Protein AF-R0HM05-F1 (afdb_monomer)

Structure (mmCIF, N/CA/C/O backbone):
data_AF-R0HM05-F1
#
_entry.id   AF-R0HM05-F1
#
loop_
_atom_site.group_PDB
_atom_site.id
_atom_site.type_symbol
_atom_site.label_atom_id
_atom_site.label_alt_id
_atom_site.label_comp_id
_atom_site.label_asym_id
_atom_site.label_entity_id
_atom_site.label_seq_id
_atom_site.pdbx_PDB_ins_code
_atom_site.Cartn_x
_atom_site.Cartn_y
_atom_site.Cartn_z
_atom_site.occupancy
_atom_site.B_iso_or_equiv
_atom_site.auth_seq_id
_atom_site.auth_comp_id
_atom_site.auth_asym_id
_atom_site.auth_atom_id
_atom_site.pdbx_PDB_model_num
ATOM 1 N N . ILE A 1 1 ? -47.360 -30.299 83.566 1.00 61.94 1 ILE A N 1
ATOM 2 C CA . ILE A 1 1 ? -47.525 -30.766 82.162 1.00 61.94 1 ILE A CA 1
ATOM 3 C C . ILE A 1 1 ? -48.072 -29.666 81.240 1.00 61.94 1 ILE A C 1
ATOM 5 O O . ILE A 1 1 ? -47.383 -29.329 80.290 1.00 61.94 1 ILE A O 1
ATOM 9 N N . ARG A 1 2 ? -49.243 -29.048 81.503 1.00 63.78 2 ARG A N 1
ATOM 10 C CA . ARG A 1 2 ? -49.773 -27.960 80.637 1.00 63.78 2 ARG A CA 1
ATOM 11 C C . ARG A 1 2 ? -48.868 -26.717 80.583 1.00 63.78 2 ARG A C 1
ATOM 13 O O . ARG A 1 2 ? -48.609 -26.244 79.489 1.00 63.78 2 ARG A O 1
ATOM 20 N N . SER A 1 3 ? -48.339 -26.248 81.718 1.00 69.06 3 SER A N 1
ATOM 21 C CA . SER A 1 3 ? -47.446 -25.069 81.777 1.00 69.06 3 SER A CA 1
ATOM 22 C C . SER A 1 3 ? -46.172 -25.235 80.927 1.00 69.06 3 SER A C 1
ATOM 24 O O . SER A 1 3 ? -45.867 -24.392 80.093 1.00 69.06 3 SER A O 1
ATOM 26 N N . SER A 1 4 ? -45.509 -26.390 81.025 1.00 73.44 4 SER A N 1
ATOM 27 C CA . SER A 1 4 ? -44.309 -26.708 80.235 1.00 73.44 4 SER A CA 1
ATOM 28 C C . SER A 1 4 ? -44.582 -26.856 78.732 1.00 73.44 4 SER A C 1
ATOM 30 O O . SER A 1 4 ? -43.715 -26.578 77.914 1.00 73.44 4 SER A O 1
ATOM 32 N N . ARG A 1 5 ? -45.789 -27.291 78.342 1.00 74.25 5 ARG A N 1
ATOM 33 C CA . ARG A 1 5 ? -46.183 -27.365 76.927 1.00 74.25 5 ARG A CA 1
ATOM 34 C C . ARG A 1 5 ? -46.434 -25.969 76.346 1.00 74.25 5 ARG A C 1
ATOM 36 O O . ARG A 1 5 ? -46.037 -25.718 75.219 1.00 74.25 5 ARG A O 1
ATOM 43 N N . TRP A 1 6 ? -47.040 -25.064 77.115 1.00 68.69 6 TRP A N 1
ATOM 44 C CA . TRP A 1 6 ? -47.208 -23.664 76.710 1.00 68.69 6 TRP A CA 1
ATOM 45 C C . TRP A 1 6 ? -45.873 -22.923 76.596 1.00 68.69 6 TRP A C 1
ATOM 47 O O . TRP A 1 6 ? -45.702 -22.154 75.658 1.00 68.69 6 TRP A O 1
ATOM 57 N N . SER A 1 7 ? -44.907 -23.187 77.484 1.00 76.19 7 SER A N 1
ATOM 58 C CA . SER A 1 7 ? -43.574 -22.583 77.370 1.00 76.19 7 SER A CA 1
ATOM 59 C C . SER A 1 7 ? -42.803 -23.082 76.149 1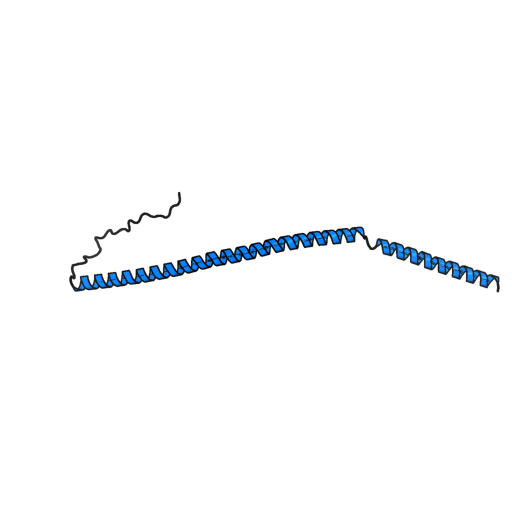.00 76.19 7 SER A C 1
ATOM 61 O O . SER A 1 7 ? -42.121 -22.286 75.524 1.00 76.19 7 SER A O 1
ATOM 63 N N . LEU A 1 8 ? -42.926 -24.366 75.790 1.00 75.31 8 LEU A N 1
ATOM 64 C CA . LEU A 1 8 ? -42.305 -24.928 74.583 1.00 75.31 8 LEU A CA 1
ATOM 65 C C . LEU A 1 8 ? -42.885 -24.313 73.305 1.00 75.31 8 LEU A C 1
ATOM 67 O O . LEU A 1 8 ? -42.124 -23.847 72.473 1.00 75.31 8 LEU A O 1
ATOM 71 N N . ILE A 1 9 ? -44.216 -24.218 73.204 1.00 76.44 9 ILE A N 1
ATOM 72 C CA . ILE A 1 9 ? -44.888 -23.588 72.052 1.00 76.44 9 ILE A CA 1
ATOM 73 C C . ILE A 1 9 ? -44.471 -22.118 71.915 1.00 76.44 9 ILE A C 1
ATOM 75 O O . ILE A 1 9 ? -44.205 -21.650 70.814 1.00 76.44 9 ILE A O 1
ATOM 79 N N . ASN A 1 10 ? -44.368 -21.397 73.034 1.00 79.12 10 ASN A N 1
ATOM 80 C CA . ASN A 1 10 ? -43.927 -20.004 73.024 1.00 79.12 10 ASN A CA 1
ATOM 81 C C . ASN A 1 10 ? -42.452 -19.875 72.598 1.00 79.12 10 ASN A C 1
ATOM 83 O O . ASN A 1 10 ? -42.090 -18.939 71.898 1.00 79.12 10 ASN A O 1
ATOM 87 N N . ASN A 1 11 ? -41.602 -20.830 72.985 1.00 80.56 11 ASN A N 1
ATOM 88 C CA . ASN A 1 11 ? -40.188 -20.841 72.613 1.00 80.56 11 ASN A CA 1
ATOM 89 C C . ASN A 1 11 ? -39.978 -21.198 71.131 1.00 80.56 11 ASN A C 1
ATOM 91 O O . ASN A 1 11 ? -39.122 -20.602 70.484 1.00 80.56 11 ASN A O 1
ATOM 95 N N . ASP A 1 12 ? -40.782 -22.121 70.592 1.00 82.44 12 ASP A N 1
ATOM 96 C CA . ASP A 1 12 ? -40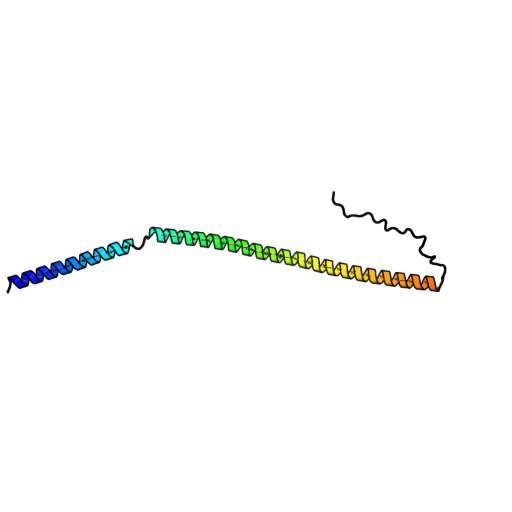.767 -22.485 69.170 1.00 82.44 12 ASP A CA 1
ATOM 97 C C . ASP A 1 12 ? -41.210 -21.302 68.292 1.00 82.44 12 ASP A C 1
ATOM 99 O O . ASP A 1 12 ? -40.548 -20.991 67.304 1.00 82.44 12 ASP A O 1
ATOM 103 N N . GLN A 1 13 ? -42.258 -20.568 68.692 1.00 81.19 13 GLN A N 1
ATOM 104 C CA . GLN A 1 13 ? -42.693 -19.364 67.969 1.00 81.19 13 GLN A CA 1
ATOM 105 C C . GLN A 1 13 ? -41.643 -18.245 67.996 1.00 81.19 13 GLN A C 1
ATOM 107 O O . GLN A 1 13 ? -41.377 -17.626 66.966 1.00 81.19 13 GLN A O 1
ATOM 112 N N . VAL A 1 14 ? -41.007 -18.014 69.148 1.00 87.75 14 VAL A N 1
ATOM 113 C CA . VAL A 1 14 ? -39.928 -17.019 69.283 1.00 87.75 14 VAL A CA 1
ATOM 114 C C . VAL A 1 14 ? -38.714 -17.400 68.429 1.00 87.75 14 VAL A C 1
ATOM 116 O O . VAL A 1 14 ? -38.081 -16.532 67.824 1.00 87.75 14 VAL A O 1
ATOM 119 N N . MET A 1 15 ? -38.389 -18.691 68.341 1.00 88.81 15 MET A N 1
ATOM 120 C CA . MET A 1 15 ? -37.295 -19.175 67.501 1.00 88.81 15 MET A CA 1
ATOM 121 C C . MET A 1 15 ? -37.591 -18.982 66.010 1.00 88.81 15 MET A C 1
ATOM 123 O O . MET A 1 15 ? -36.720 -18.537 65.264 1.00 88.81 15 MET A O 1
ATOM 127 N N . GLU A 1 16 ? -38.819 -19.258 65.577 1.00 89.81 16 GLU A N 1
ATOM 128 C CA . GLU A 1 16 ? -39.234 -19.106 64.181 1.00 89.81 16 GLU A CA 1
ATOM 129 C C . GLU A 1 16 ? -39.267 -17.630 63.740 1.00 89.81 16 GLU A C 1
ATOM 131 O O . GLU A 1 16 ? -38.784 -17.291 62.655 1.00 89.81 16 GLU A O 1
ATOM 136 N N . GLU A 1 17 ? -39.722 -16.721 64.609 1.00 89.75 17 GLU A N 1
ATOM 137 C CA . GLU A 1 17 ? -39.620 -15.272 64.378 1.00 89.75 17 GLU A CA 1
ATOM 138 C C . GLU A 1 17 ? -38.168 -14.781 64.339 1.00 89.75 17 GLU A C 1
ATOM 140 O O . GLU A 1 17 ? -37.824 -13.966 63.480 1.00 89.75 17 GLU A O 1
ATOM 145 N N . SER A 1 18 ? -37.292 -15.306 65.201 1.00 90.00 18 SER A N 1
ATOM 146 C CA . SER A 1 18 ? -35.865 -14.964 65.200 1.00 90.00 18 SER A CA 1
ATOM 147 C C . SER A 1 18 ? -35.162 -15.406 63.912 1.00 90.00 18 SER A C 1
ATOM 149 O O . SER A 1 18 ? -34.416 -14.624 63.320 1.00 90.00 18 SER A O 1
ATOM 151 N N . ILE A 1 19 ? -35.445 -16.619 63.426 1.00 92.00 19 ILE A N 1
ATOM 152 C CA . ILE A 1 19 ? -34.907 -17.129 62.155 1.00 92.00 19 ILE A CA 1
ATOM 153 C C . ILE A 1 19 ? -35.399 -16.276 60.984 1.00 92.00 19 ILE A C 1
ATOM 155 O O . ILE A 1 19 ? -34.620 -15.925 60.096 1.00 92.00 19 ILE A O 1
ATOM 159 N N . ARG A 1 20 ? -36.681 -15.901 60.984 1.00 93.19 20 ARG A N 1
ATOM 160 C CA . ARG A 1 20 ? -37.265 -15.066 59.932 1.00 93.19 20 ARG A CA 1
ATOM 161 C C . ARG A 1 20 ? -36.669 -13.656 59.918 1.00 93.19 20 ARG A C 1
ATOM 163 O O . ARG A 1 20 ? -36.355 -13.155 58.839 1.00 93.19 20 ARG A O 1
ATOM 170 N N . ALA A 1 21 ? -36.457 -13.052 61.086 1.00 93.00 21 ALA A N 1
ATOM 171 C CA . ALA A 1 21 ? -35.797 -11.754 61.212 1.00 93.00 21 ALA A CA 1
ATOM 172 C C . ALA A 1 21 ? -34.332 -11.810 60.746 1.00 93.00 21 ALA A C 1
ATOM 174 O O . ALA A 1 21 ? -33.902 -10.961 59.967 1.00 93.00 21 ALA A O 1
ATOM 175 N N . ALA A 1 22 ? -33.587 -12.849 61.139 1.00 93.00 22 ALA A N 1
ATOM 176 C CA . ALA A 1 22 ? -32.216 -13.062 60.677 1.00 93.00 22 ALA A CA 1
ATOM 177 C C . ALA A 1 22 ? -32.151 -13.267 59.153 1.00 93.00 22 ALA A C 1
ATOM 179 O O . ALA A 1 22 ? -31.284 -12.710 58.483 1.00 93.00 22 ALA A O 1
ATOM 180 N N . SER A 1 23 ? -33.096 -14.018 58.582 1.00 93.25 23 SER A N 1
ATOM 181 C CA . SER A 1 23 ? -33.182 -14.234 57.134 1.00 93.25 23 SER A CA 1
ATOM 182 C C . SER A 1 23 ? -33.516 -12.945 56.371 1.00 93.25 23 SER A C 1
ATOM 184 O O . SER A 1 23 ? -32.925 -12.687 55.321 1.00 93.25 23 SER A O 1
ATOM 186 N N . GLN A 1 24 ? -34.393 -12.092 56.915 1.00 93.12 24 GLN A N 1
ATOM 187 C CA . GLN A 1 24 ? -34.655 -10.759 56.361 1.00 93.12 24 GLN A CA 1
ATOM 188 C C . GLN A 1 24 ? -33.413 -9.871 56.402 1.00 93.12 24 GLN A C 1
ATOM 190 O O . GLN A 1 24 ? -33.073 -9.281 55.381 1.00 93.12 24 GLN A O 1
ATOM 195 N N . GLN A 1 25 ? -32.698 -9.838 57.527 1.00 93.31 25 GLN A N 1
ATOM 196 C CA . GLN A 1 25 ? -31.471 -9.055 57.661 1.00 93.31 25 GLN A CA 1
ATOM 197 C C . GLN A 1 25 ? -30.401 -9.500 56.654 1.00 93.31 25 GLN A C 1
ATOM 199 O O . GLN A 1 25 ? -29.823 -8.671 55.957 1.00 93.31 25 GLN A O 1
ATOM 204 N N . VAL A 1 26 ? -30.185 -10.812 56.506 1.00 91.94 26 VAL A N 1
ATOM 205 C CA . VAL A 1 26 ? -29.262 -11.358 55.496 1.00 91.94 26 VAL A CA 1
ATOM 206 C C . VAL A 1 26 ? -29.700 -10.975 54.082 1.00 91.94 26 VAL A C 1
ATOM 208 O O . VAL A 1 26 ? -28.863 -10.616 53.258 1.00 91.94 26 VAL A O 1
ATOM 211 N N . SER A 1 27 ? -31.001 -11.019 53.782 1.00 90.69 27 SER A N 1
ATOM 212 C CA . SER A 1 27 ? -31.512 -10.619 52.469 1.00 90.69 27 SER A CA 1
ATOM 213 C C . SER A 1 27 ? -31.345 -9.123 52.188 1.00 90.69 27 SER A C 1
ATOM 215 O O . SER A 1 27 ? -31.217 -8.757 51.018 1.00 90.69 27 SER A O 1
ATOM 217 N N . GLU A 1 28 ? -31.398 -8.262 53.204 1.00 86.94 28 GLU A N 1
ATOM 218 C CA . GLU A 1 28 ? -31.169 -6.822 53.052 1.00 86.94 28 GLU A CA 1
ATOM 219 C C . GLU A 1 28 ? -29.691 -6.514 52.820 1.00 86.94 28 GLU A C 1
ATOM 221 O O . GLU A 1 28 ? -29.373 -5.826 51.852 1.00 86.94 28 GLU A O 1
ATOM 226 N N . GLU A 1 29 ? -28.789 -7.118 53.596 1.00 86.31 29 GLU A N 1
ATOM 227 C CA . GLU A 1 29 ? -27.339 -7.027 53.360 1.00 86.31 29 GLU A CA 1
ATOM 228 C C . GLU A 1 29 ? -26.945 -7.597 51.989 1.00 86.31 29 GLU A C 1
ATOM 230 O O . GLU A 1 29 ? -26.080 -7.078 51.290 1.00 86.31 29 GLU A O 1
ATOM 235 N N . PHE A 1 30 ? -27.628 -8.643 51.522 1.00 83.19 30 PHE A N 1
ATOM 236 C CA . PHE A 1 30 ? -27.369 -9.176 50.188 1.00 83.19 30 PHE A CA 1
ATOM 237 C C . PHE A 1 30 ? -27.755 -8.194 49.067 1.00 83.19 30 PHE A C 1
ATOM 239 O O . PHE A 1 30 ? -27.132 -8.190 48.006 1.00 83.19 30 PHE A O 1
ATOM 246 N N . LYS A 1 31 ? -28.757 -7.332 49.288 1.00 82.56 31 LYS A N 1
ATOM 247 C CA . LYS A 1 31 ? -29.153 -6.294 48.320 1.00 82.56 31 LYS A CA 1
ATOM 248 C C . LYS A 1 31 ? -28.171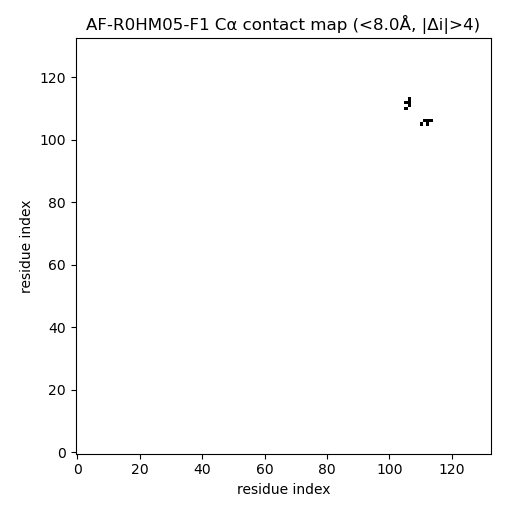 -5.126 48.275 1.00 82.56 31 LYS A C 1
ATOM 250 O O . LYS A 1 31 ? -28.065 -4.492 47.230 1.00 82.56 31 LYS A O 1
ATOM 255 N N . THR A 1 32 ? -27.459 -4.841 49.365 1.00 82.75 32 THR A N 1
ATOM 256 C CA . THR A 1 32 ? -26.458 -3.762 49.407 1.00 82.75 32 THR A CA 1
ATOM 257 C C . THR A 1 32 ? -25.143 -4.163 48.738 1.00 82.75 32 THR A C 1
ATOM 259 O O . THR A 1 32 ? -24.420 -3.295 48.254 1.00 82.75 32 THR A O 1
ATOM 262 N N . LEU A 1 33 ? -24.860 -5.468 48.623 1.00 83.06 33 LEU A N 1
ATOM 263 C CA . LEU A 1 33 ? -23.666 -5.994 47.946 1.00 83.06 33 LEU A CA 1
ATOM 264 C C . LEU A 1 33 ? -23.611 -5.694 46.440 1.00 83.06 33 LEU A C 1
ATOM 266 O O . LEU A 1 33 ? -22.529 -5.725 45.855 1.00 83.06 33 LEU A O 1
ATOM 270 N N . VAL A 1 34 ? -24.749 -5.414 45.799 1.00 83.56 34 VAL A N 1
ATOM 271 C CA . VAL A 1 34 ? -24.806 -5.096 44.368 1.00 83.56 34 VAL A CA 1
ATOM 272 C C . VAL A 1 34 ? -25.351 -3.690 44.176 1.00 83.56 34 VAL A C 1
ATOM 274 O O . VAL A 1 34 ? -26.561 -3.461 44.189 1.00 83.56 34 VAL A O 1
ATOM 277 N N . ASN A 1 35 ? -24.449 -2.743 43.919 1.00 87.31 35 ASN A N 1
ATOM 278 C CA . ASN A 1 35 ? -24.846 -1.400 43.531 1.00 87.31 35 ASN A CA 1
ATOM 279 C C . ASN A 1 35 ? -25.322 -1.387 42.068 1.00 87.31 35 ASN A C 1
ATOM 281 O O . ASN A 1 35 ? -24.541 -1.433 41.115 1.00 87.31 35 ASN A O 1
ATOM 285 N N . THR A 1 36 ? -26.638 -1.324 41.889 1.00 87.25 36 THR A N 1
ATOM 286 C CA . THR A 1 36 ? -27.265 -1.262 40.561 1.00 87.25 36 THR A CA 1
ATOM 287 C C . THR A 1 36 ? -26.900 -0.001 39.768 1.00 87.25 36 THR A C 1
ATOM 289 O O . THR A 1 36 ? -26.885 -0.046 38.538 1.00 87.25 36 THR A O 1
ATOM 292 N N . GLU A 1 37 ? -26.570 1.109 40.431 1.00 91.44 37 GLU A N 1
ATOM 293 C CA . GLU A 1 37 ? -26.132 2.348 39.780 1.00 91.44 37 GLU A CA 1
ATOM 294 C C . GLU A 1 37 ? -24.731 2.193 39.180 1.00 91.44 37 GLU A C 1
ATOM 296 O O . GLU A 1 37 ? -24.511 2.544 38.017 1.00 91.44 37 GLU A O 1
ATOM 301 N N . ASP A 1 38 ? -23.818 1.556 39.917 1.00 92.00 38 ASP A N 1
ATOM 302 C CA . ASP A 1 38 ? -22.472 1.242 39.426 1.00 92.00 38 ASP A CA 1
ATOM 303 C C . ASP A 1 38 ? -22.528 0.261 38.248 1.00 92.00 38 ASP A C 1
ATOM 305 O O . ASP A 1 38 ? -21.833 0.453 37.250 1.00 92.00 38 ASP A O 1
ATOM 309 N N . LEU A 1 39 ? -23.405 -0.751 38.300 1.00 93.06 39 LEU A N 1
ATOM 310 C CA . LEU A 1 39 ? -23.612 -1.675 37.176 1.00 93.06 39 LEU A CA 1
ATOM 311 C C . LEU A 1 39 ? -24.155 -0.967 35.928 1.00 93.06 39 LEU A C 1
ATOM 313 O O . LEU A 1 39 ? -23.717 -1.248 34.809 1.00 93.06 39 LEU A O 1
ATOM 317 N N . ASN A 1 40 ? -25.094 -0.035 36.099 1.00 95.25 40 ASN A N 1
ATOM 318 C CA . ASN A 1 40 ? -25.622 0.757 34.990 1.00 95.25 40 ASN A CA 1
ATOM 319 C C . ASN A 1 40 ? -24.560 1.694 34.403 1.00 95.25 40 ASN A C 1
ATOM 321 O O . ASN A 1 40 ? -24.466 1.808 33.177 1.00 95.25 40 ASN A O 1
ATOM 325 N N . SER A 1 41 ? -23.740 2.303 35.259 1.00 97.12 41 SER A N 1
ATOM 326 C CA . SER A 1 41 ? -22.611 3.145 34.860 1.00 97.12 41 SER A CA 1
ATOM 327 C C . SER A 1 41 ? -21.562 2.335 34.101 1.00 97.12 41 SER A C 1
ATOM 329 O O . SER A 1 41 ? -21.152 2.725 33.010 1.00 97.12 41 SER A O 1
ATOM 331 N N . LEU A 1 42 ? -21.200 1.151 34.603 1.00 97.44 42 LEU A N 1
ATOM 332 C CA . LEU A 1 42 ? -20.282 0.230 33.935 1.00 97.44 42 LEU A CA 1
ATOM 333 C C . LEU A 1 42 ? -20.803 -0.174 32.552 1.00 97.44 42 LEU A C 1
ATOM 335 O O . LEU A 1 42 ? -20.066 -0.099 31.570 1.00 97.44 42 LEU A O 1
ATOM 339 N N . ARG A 1 43 ? -22.085 -0.541 32.450 1.00 97.62 43 ARG A N 1
ATOM 340 C CA . ARG A 1 43 ? -22.726 -0.860 31.168 1.00 97.62 43 ARG A CA 1
ATOM 341 C C . ARG A 1 43 ? -22.682 0.328 30.203 1.00 97.62 43 ARG A C 1
ATOM 343 O O . ARG A 1 43 ? -22.457 0.131 29.009 1.00 97.62 43 ARG A O 1
ATOM 350 N N . HIS A 1 44 ? -22.907 1.546 30.693 1.00 98.12 44 HIS A N 1
ATOM 351 C CA . HIS A 1 44 ? -22.830 2.757 29.877 1.00 98.12 44 HIS A CA 1
ATOM 352 C C . HIS A 1 44 ? -21.405 2.995 29.357 1.00 98.12 44 HIS A C 1
ATOM 354 O O . HIS A 1 44 ? -21.218 3.187 28.156 1.00 98.12 44 HIS A O 1
ATOM 360 N N . PHE A 1 45 ? -20.392 2.881 30.221 1.00 98.38 45 PHE A N 1
ATOM 361 C CA . PHE A 1 45 ? -18.992 2.982 29.807 1.00 98.38 45 PHE A CA 1
ATOM 362 C C . PHE A 1 45 ? -18.604 1.908 28.794 1.00 98.38 45 PHE A C 1
ATOM 364 O O . PHE A 1 45 ? -17.926 2.217 27.818 1.00 98.38 45 PHE A O 1
ATOM 371 N N . GLN A 1 46 ? -19.071 0.671 28.967 1.00 98.62 46 GLN A N 1
ATOM 372 C CA . GLN A 1 46 ? -18.842 -0.396 27.992 1.00 98.62 46 GLN A CA 1
ATOM 373 C C . GLN A 1 46 ? -19.428 -0.054 26.617 1.00 98.62 46 GLN A C 1
ATOM 375 O O . GLN A 1 46 ? -18.757 -0.277 25.614 1.00 98.62 46 GLN A O 1
ATOM 380 N N . HIS A 1 47 ? -20.624 0.542 26.552 1.00 98.56 47 HIS A N 1
ATOM 381 C CA . HIS A 1 47 ? -21.202 0.999 25.282 1.00 98.56 47 HIS A CA 1
ATOM 382 C C . HIS A 1 47 ? -20.401 2.146 24.658 1.00 98.56 47 HIS A C 1
ATOM 384 O O . HIS A 1 47 ? -20.174 2.136 23.451 1.00 98.56 47 HIS A O 1
ATOM 390 N N . LEU A 1 48 ? -19.933 3.107 25.462 1.00 98.62 48 LEU A N 1
ATOM 391 C CA . LEU A 1 48 ? -19.079 4.193 24.973 1.00 98.62 48 LEU A CA 1
ATOM 392 C C . LEU A 1 48 ? -17.750 3.667 24.420 1.00 98.62 48 LEU A C 1
ATOM 394 O O . LEU A 1 48 ? -17.323 4.077 23.343 1.00 98.62 48 LEU A O 1
ATOM 398 N N . ILE A 1 49 ? -17.099 2.751 25.140 1.00 98.69 49 ILE A N 1
ATOM 399 C CA . ILE A 1 49 ? -15.850 2.120 24.700 1.00 98.69 49 ILE A CA 1
ATOM 400 C C . ILE A 1 49 ? -16.091 1.338 23.410 1.00 98.69 49 ILE A C 1
ATOM 402 O O . ILE A 1 49 ? -15.327 1.496 22.461 1.00 98.69 49 ILE A O 1
ATOM 406 N N . LEU A 1 50 ? -17.163 0.544 23.352 1.00 98.62 50 LEU A N 1
ATOM 407 C CA . LEU A 1 50 ? -17.521 -0.221 22.162 1.00 98.62 50 LEU A CA 1
ATOM 408 C C . LEU A 1 50 ? -17.729 0.692 20.949 1.00 98.62 50 LEU A C 1
ATOM 410 O O . LEU A 1 50 ? -17.122 0.441 19.912 1.00 98.62 50 LEU A O 1
ATOM 414 N N . GLY A 1 51 ? -18.506 1.770 21.094 1.00 98.69 51 GLY A N 1
ATOM 415 C CA . GLY A 1 51 ? -18.734 2.737 20.017 1.00 98.69 51 GLY A CA 1
ATOM 416 C C . GLY A 1 51 ? -17.430 3.360 19.518 1.00 98.69 51 GLY A C 1
ATOM 417 O O . GLY A 1 51 ? -17.143 3.327 18.327 1.00 98.69 51 GLY A O 1
ATOM 418 N N . ARG A 1 52 ? -16.560 3.807 20.432 1.00 98.62 52 ARG A N 1
ATOM 419 C CA . ARG A 1 52 ? -15.251 4.373 20.061 1.00 98.62 52 ARG A CA 1
ATOM 420 C C . ARG A 1 52 ? -14.343 3.372 19.345 1.00 98.62 52 ARG A C 1
ATOM 422 O O . ARG A 1 52 ? -13.608 3.757 18.438 1.00 98.62 52 ARG A O 1
ATOM 429 N N . LEU A 1 53 ? -14.362 2.104 19.758 1.00 98.69 53 LEU A N 1
ATOM 430 C CA . LEU A 1 53 ? -13.596 1.046 19.096 1.00 98.69 53 LEU A CA 1
ATOM 431 C C . LEU A 1 53 ? -14.149 0.747 17.701 1.00 98.69 53 LEU A C 1
ATOM 433 O O . LEU A 1 53 ? -13.369 0.545 16.774 1.00 98.69 53 LEU A O 1
ATOM 437 N N . GLN A 1 54 ? -15.472 0.757 17.537 1.00 98.62 54 GLN A N 1
ATOM 438 C CA . GLN A 1 54 ? -16.121 0.595 16.237 1.00 98.62 54 GLN A CA 1
ATOM 439 C C . GLN A 1 54 ? -15.786 1.755 15.294 1.00 98.62 54 GLN A C 1
ATOM 441 O O . GLN A 1 54 ? -15.364 1.501 14.166 1.00 98.62 54 GLN A O 1
ATOM 446 N N . ASP A 1 55 ? -15.870 2.999 15.772 1.00 98.69 55 ASP A N 1
ATOM 447 C CA . ASP A 1 55 ? -15.502 4.193 15.004 1.00 98.69 55 ASP A CA 1
ATOM 448 C C . ASP A 1 55 ? -14.032 4.136 14.570 1.00 98.69 55 ASP A C 1
ATOM 450 O O . ASP A 1 55 ? -13.707 4.322 13.397 1.00 98.69 55 ASP A O 1
ATOM 454 N N . SER A 1 56 ? -13.130 3.802 15.500 1.00 98.56 56 SER A N 1
ATOM 455 C CA . SER A 1 56 ? -11.706 3.647 15.193 1.00 98.56 56 SER A CA 1
ATOM 456 C C . SER A 1 56 ? -11.459 2.541 14.170 1.00 98.56 56 SER A C 1
ATOM 458 O O . SER A 1 56 ? -10.615 2.702 13.292 1.00 98.56 56 SER A O 1
ATOM 460 N N . ASN A 1 57 ? -12.174 1.419 14.267 1.00 98.50 57 ASN A N 1
ATOM 461 C CA . ASN A 1 57 ? -12.023 0.314 13.328 1.00 98.50 57 ASN A CA 1
ATOM 462 C C . ASN A 1 57 ? -12.519 0.691 11.924 1.00 98.50 57 ASN A C 1
ATOM 464 O O . ASN A 1 57 ? -11.887 0.325 10.938 1.00 98.50 57 ASN A O 1
ATOM 468 N N . ALA A 1 58 ? -13.596 1.474 11.820 1.00 98.50 58 ALA A N 1
ATOM 469 C CA . ALA A 1 58 ? -14.082 1.988 10.541 1.00 98.50 58 ALA A CA 1
ATOM 470 C C . ALA A 1 58 ? -13.059 2.926 9.875 1.00 98.50 58 ALA A C 1
ATOM 472 O O . ALA A 1 58 ? -12.777 2.791 8.684 1.00 98.50 58 ALA A O 1
ATOM 473 N N . VAL A 1 59 ? -12.445 3.827 10.652 1.00 98.62 59 VAL A N 1
ATOM 474 C CA . VAL A 1 59 ? -11.376 4.711 10.157 1.00 98.62 59 VAL A CA 1
ATOM 475 C C . VAL A 1 59 ? -10.165 3.904 9.687 1.00 98.62 59 VAL A C 1
ATOM 477 O O . VAL A 1 59 ? -9.632 4.174 8.612 1.00 98.62 59 VAL A O 1
ATOM 480 N N . LEU A 1 60 ? -9.741 2.897 10.458 1.00 98.62 60 LEU A N 1
ATOM 481 C CA . LEU A 1 60 ? -8.618 2.033 10.085 1.00 98.62 60 LEU A CA 1
ATOM 482 C C . LEU A 1 60 ? -8.916 1.199 8.836 1.00 98.62 60 LEU A C 1
ATOM 484 O O . LEU A 1 60 ? -8.037 1.049 7.995 1.00 98.62 60 LEU A O 1
ATOM 488 N N . ALA A 1 61 ? -10.140 0.694 8.678 1.00 98.50 61 ALA A N 1
ATOM 489 C CA . ALA A 1 61 ? -10.540 -0.039 7.481 1.00 98.50 61 ALA A CA 1
ATOM 490 C C . ALA A 1 61 ? -10.443 0.842 6.226 1.00 98.50 61 ALA A C 1
ATOM 492 O O . ALA A 1 61 ? -9.816 0.443 5.247 1.00 98.50 61 ALA A O 1
ATOM 493 N N . HIS A 1 62 ? -10.972 2.067 6.291 1.00 98.19 62 HIS A N 1
ATOM 494 C CA . HIS A 1 62 ? -10.863 3.033 5.197 1.00 98.19 62 HIS A CA 1
ATOM 495 C C . HIS A 1 62 ? -9.403 3.427 4.916 1.00 98.19 62 HIS A C 1
ATOM 497 O O . HIS A 1 62 ? -8.997 3.560 3.763 1.00 98.19 62 HIS A O 1
ATOM 503 N N . TYR A 1 63 ? -8.587 3.599 5.961 1.00 98.38 63 TYR A N 1
ATOM 504 C CA . TYR A 1 63 ? -7.162 3.879 5.793 1.00 98.38 63 TYR A CA 1
ATOM 505 C C . TYR A 1 63 ? -6.423 2.722 5.115 1.00 98.38 63 TYR A C 1
ATOM 507 O O . TYR A 1 63 ? -5.614 2.967 4.226 1.00 98.38 63 TYR A O 1
ATOM 515 N N . ASN A 1 64 ? -6.710 1.478 5.500 1.00 98.38 64 ASN A N 1
ATOM 516 C CA . ASN A 1 64 ? -6.092 0.301 4.895 1.00 98.38 64 ASN A CA 1
ATOM 517 C C . ASN A 1 64 ? -6.430 0.199 3.403 1.00 98.38 64 ASN A C 1
ATOM 519 O O . ASN A 1 64 ? -5.525 -0.000 2.600 1.00 98.38 64 ASN A O 1
ATOM 523 N N . GLU A 1 65 ? -7.695 0.410 3.031 1.00 98.31 65 GLU A N 1
ATOM 524 C CA . GLU A 1 65 ? -8.124 0.444 1.626 1.00 98.31 65 GLU A CA 1
ATOM 525 C C . GLU A 1 65 ? -7.410 1.558 0.845 1.00 98.31 65 GLU A C 1
ATOM 527 O O . GLU A 1 65 ? -6.869 1.333 -0.238 1.00 98.31 65 GLU A O 1
ATOM 532 N N . PHE A 1 66 ? -7.345 2.766 1.411 1.00 98.19 66 PHE A N 1
ATOM 533 C CA . PHE A 1 66 ? -6.621 3.878 0.799 1.00 98.19 66 PHE A CA 1
ATOM 534 C C . PHE A 1 66 ? -5.126 3.573 0.621 1.00 98.19 66 PHE A C 1
ATOM 536 O O . PHE A 1 66 ? -4.562 3.838 -0.442 1.00 98.19 66 PHE A O 1
ATOM 543 N N . ALA A 1 67 ? -4.479 3.021 1.650 1.00 98.31 67 ALA A N 1
ATOM 544 C CA . ALA A 1 67 ? -3.062 2.686 1.622 1.00 98.31 67 ALA A CA 1
ATOM 545 C C . ALA A 1 67 ? -2.759 1.600 0.580 1.00 98.31 67 ALA A C 1
ATOM 547 O O . ALA A 1 67 ? -1.765 1.712 -0.139 1.00 98.31 67 ALA A O 1
ATOM 548 N N . GLU A 1 68 ? -3.625 0.592 0.461 1.00 98.38 68 GLU A N 1
ATOM 549 C CA . GLU A 1 68 ? -3.516 -0.457 -0.554 1.00 98.38 68 GLU A CA 1
ATOM 550 C C . GLU A 1 68 ? -3.631 0.116 -1.972 1.00 98.38 68 GLU A C 1
ATOM 552 O O . GLU A 1 68 ? -2.763 -0.147 -2.807 1.00 98.38 68 GLU A O 1
ATOM 557 N N . ASN A 1 69 ? -4.630 0.967 -2.226 1.00 98.06 69 ASN A N 1
ATOM 558 C CA . ASN A 1 69 ? -4.812 1.621 -3.525 1.00 98.06 69 ASN A CA 1
ATOM 559 C C . ASN A 1 69 ? 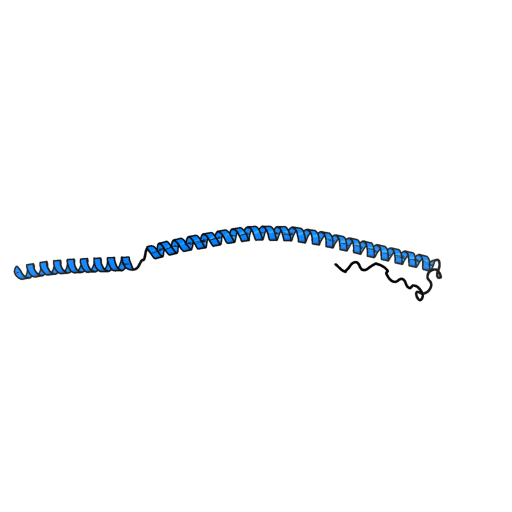-3.616 2.513 -3.893 1.00 98.06 69 ASN A C 1
ATOM 561 O O . ASN A 1 69 ? -3.053 2.392 -4.980 1.00 98.06 69 ASN A O 1
ATOM 565 N N . CYS A 1 70 ? -3.168 3.358 -2.960 1.00 97.88 70 CYS A N 1
ATOM 566 C CA . CYS A 1 70 ? -2.004 4.221 -3.157 1.00 97.88 70 CYS A CA 1
ATOM 567 C C . CYS A 1 70 ? -0.738 3.403 -3.460 1.00 97.88 70 CYS A C 1
ATOM 569 O O . CYS A 1 70 ? 0.024 3.726 -4.375 1.00 97.88 70 CYS A O 1
ATOM 571 N N . PHE A 1 71 ? -0.525 2.303 -2.729 1.00 98.25 71 PHE A N 1
ATOM 572 C CA . PHE A 1 71 ? 0.598 1.409 -2.979 1.00 98.25 71 PHE A CA 1
ATOM 573 C C . PHE A 1 71 ? 0.515 0.756 -4.362 1.00 98.25 71 PHE A C 1
ATOM 575 O O . PHE A 1 71 ? 1.523 0.708 -5.069 1.00 98.25 71 PHE A O 1
ATOM 582 N N . ALA A 1 72 ? -0.661 0.267 -4.762 1.00 98.00 72 ALA A N 1
ATOM 583 C CA . ALA A 1 72 ? -0.862 -0.359 -6.064 1.00 98.00 72 ALA A CA 1
ATOM 584 C C . ALA A 1 72 ? -0.542 0.606 -7.217 1.00 98.00 72 ALA A C 1
ATOM 586 O O . ALA A 1 72 ? 0.178 0.230 -8.149 1.00 98.00 72 ALA A O 1
ATOM 587 N N . ASP A 1 73 ? -0.992 1.858 -7.118 1.00 97.19 73 ASP A N 1
ATOM 588 C CA . ASP A 1 73 ? -0.731 2.898 -8.115 1.00 97.19 73 ASP A CA 1
ATOM 589 C C . ASP A 1 73 ? 0.764 3.220 -8.223 1.00 97.19 73 ASP A C 1
ATOM 591 O O . ASP A 1 73 ? 1.350 3.149 -9.310 1.00 97.19 73 ASP A O 1
ATOM 595 N N . VAL A 1 74 ? 1.413 3.506 -7.090 1.00 98.06 74 VAL A N 1
ATOM 596 C CA . VAL A 1 74 ? 2.844 3.851 -7.051 1.00 98.06 74 VAL A CA 1
ATOM 597 C C . VAL A 1 74 ? 3.709 2.677 -7.513 1.00 98.06 74 VAL A C 1
ATOM 599 O O . VAL A 1 74 ? 4.647 2.860 -8.292 1.00 98.06 74 VAL A O 1
ATOM 602 N N . SER A 1 75 ? 3.389 1.458 -7.077 1.00 98.25 75 SER A N 1
ATOM 603 C CA . SER A 1 75 ? 4.100 0.238 -7.473 1.00 98.25 75 SER A CA 1
ATOM 604 C C . SER A 1 75 ? 3.984 -0.019 -8.979 1.00 98.25 75 SER A C 1
ATOM 606 O O . SER A 1 75 ? 4.983 -0.313 -9.646 1.00 98.25 75 SER A O 1
ATOM 608 N N . SER A 1 76 ? 2.787 0.164 -9.545 1.00 97.50 76 SER A N 1
ATOM 609 C CA . SER A 1 76 ? 2.543 0.046 -10.986 1.00 97.50 76 SER A CA 1
ATOM 610 C C . SER A 1 76 ? 3.370 1.057 -11.781 1.00 97.50 76 SER A C 1
ATOM 612 O O . SER A 1 76 ? 4.037 0.693 -12.754 1.00 97.50 76 SER A O 1
ATOM 614 N N . GLU A 1 77 ? 3.398 2.314 -11.340 1.00 97.88 77 GLU A N 1
ATOM 615 C CA . GLU A 1 77 ? 4.156 3.372 -12.005 1.00 97.88 77 GLU A CA 1
ATOM 616 C C . GLU A 1 77 ? 5.668 3.126 -11.938 1.00 97.88 77 GLU A C 1
ATOM 618 O O . GLU A 1 77 ? 6.373 3.216 -12.948 1.00 97.88 77 GLU A O 1
ATOM 623 N N . PHE A 1 78 ? 6.174 2.693 -10.781 1.00 98.25 78 PHE A N 1
ATOM 624 C CA . PHE A 1 78 ? 7.579 2.327 -10.627 1.00 98.25 78 PHE A CA 1
ATOM 625 C C . PHE A 1 78 ? 7.970 1.151 -11.534 1.00 98.25 78 PHE A C 1
ATOM 627 O O . PHE A 1 78 ? 9.043 1.156 -12.151 1.00 98.25 78 PHE A O 1
ATOM 634 N N . ALA A 1 79 ? 7.091 0.154 -11.675 1.00 98.19 79 ALA A N 1
ATOM 635 C CA . ALA A 1 79 ? 7.310 -0.976 -12.569 1.00 98.19 79 ALA A CA 1
ATOM 636 C C . ALA A 1 79 ? 7.374 -0.539 -14.043 1.00 98.19 79 ALA A C 1
ATOM 638 O O . ALA A 1 79 ? 8.248 -1.010 -14.779 1.00 98.19 79 ALA A O 1
ATOM 639 N N . LYS A 1 80 ? 6.500 0.381 -14.478 1.00 98.31 80 LYS A N 1
ATOM 640 C CA . LYS A 1 80 ? 6.551 0.968 -15.830 1.00 98.31 80 LYS A CA 1
ATOM 641 C C . LYS A 1 80 ? 7.855 1.732 -16.05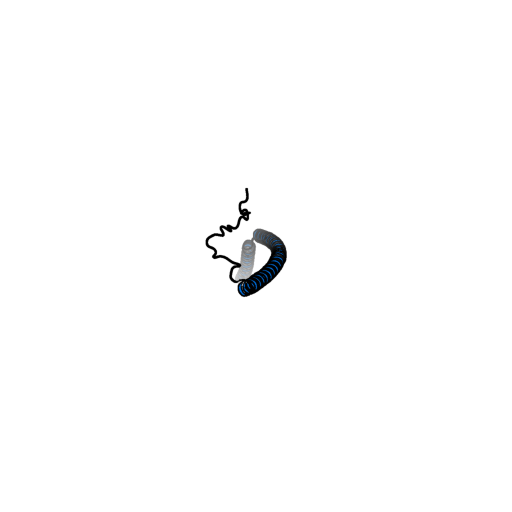4 1.00 98.31 80 LYS A C 1
ATOM 643 O O . LYS A 1 80 ? 8.552 1.455 -17.030 1.00 98.31 80 L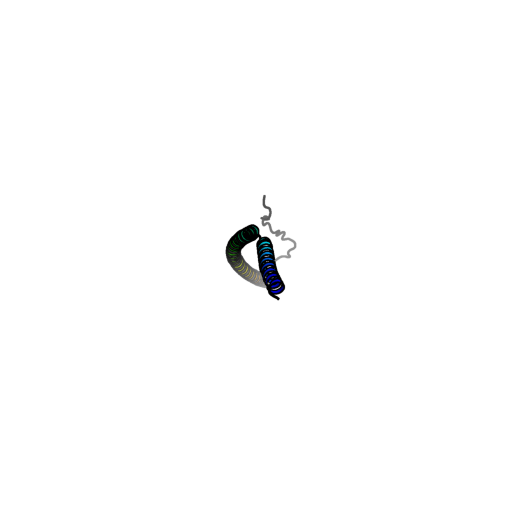YS A O 1
ATOM 648 N N . ASN A 1 81 ? 8.233 2.607 -15.125 1.00 98.31 81 ASN A N 1
ATOM 649 C CA . ASN A 1 81 ? 9.459 3.405 -15.222 1.00 98.31 81 ASN A CA 1
ATOM 650 C C . ASN A 1 81 ? 10.711 2.521 -15.263 1.00 98.31 81 ASN A C 1
ATOM 652 O O . ASN A 1 81 ? 11.590 2.715 -16.100 1.00 98.31 81 ASN A O 1
ATOM 656 N N . THR A 1 82 ? 10.758 1.473 -14.439 1.00 98.56 82 THR A N 1
ATOM 657 C CA . THR A 1 82 ? 11.846 0.485 -14.460 1.00 98.56 82 THR A CA 1
ATOM 658 C C . THR A 1 82 ? 11.943 -0.226 -15.812 1.00 98.56 82 THR A C 1
ATOM 660 O O . THR A 1 82 ? 13.045 -0.455 -16.314 1.00 98.56 82 THR A O 1
ATOM 663 N N . ARG A 1 83 ? 10.809 -0.585 -16.433 1.00 98.56 83 ARG A N 1
ATOM 664 C CA . ARG A 1 83 ? 10.797 -1.190 -17.777 1.00 98.56 83 ARG A CA 1
ATOM 665 C C . ARG A 1 83 ? 11.305 -0.213 -18.836 1.00 98.56 83 ARG A C 1
ATOM 667 O O . ARG A 1 83 ? 12.115 -0.614 -19.668 1.00 98.56 83 ARG A O 1
ATOM 674 N N . LEU A 1 84 ? 10.884 1.050 -18.773 1.00 98.50 84 LEU A N 1
ATOM 675 C CA . LEU A 1 84 ? 11.342 2.095 -19.687 1.00 98.50 84 LEU A CA 1
ATOM 676 C C . LEU A 1 84 ? 12.858 2.303 -19.584 1.00 98.50 84 LEU A C 1
ATOM 678 O O . LEU A 1 84 ? 13.547 2.244 -20.598 1.00 98.50 84 LEU A O 1
ATOM 682 N N . LEU A 1 85 ? 13.395 2.439 -18.368 1.00 98.62 85 LEU A N 1
ATOM 683 C CA . LEU A 1 85 ? 14.836 2.587 -18.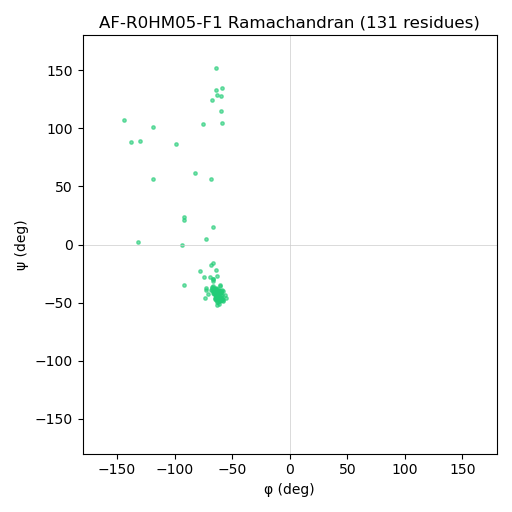142 1.00 98.62 85 LEU A CA 1
ATOM 684 C C . LEU A 1 85 ? 15.638 1.398 -18.688 1.00 98.62 85 LEU A C 1
ATOM 686 O O . LEU A 1 85 ? 16.697 1.587 -19.285 1.00 98.62 85 LEU A O 1
ATOM 690 N N . LYS A 1 86 ? 15.129 0.168 -18.540 1.00 98.56 86 LYS A N 1
ATOM 691 C CA . LYS A 1 86 ? 15.756 -1.023 -19.136 1.00 98.56 86 LYS A CA 1
ATOM 692 C C . LYS A 1 86 ? 15.764 -0.970 -20.665 1.00 98.56 86 LYS A C 1
ATOM 694 O O . LYS A 1 86 ? 16.779 -1.323 -21.261 1.00 98.56 86 LYS A O 1
ATOM 699 N N . SER A 1 87 ? 14.671 -0.516 -21.282 1.00 98.56 87 SER A N 1
ATOM 700 C CA . SER A 1 87 ? 14.605 -0.315 -22.735 1.00 98.56 87 SER A CA 1
ATOM 701 C C . SER A 1 87 ? 15.630 0.721 -23.185 1.00 98.56 87 SER A C 1
ATOM 703 O O . SER A 1 87 ? 16.473 0.416 -24.022 1.00 98.56 87 SER A O 1
ATOM 705 N N . MET A 1 88 ? 15.642 1.895 -22.549 1.00 98.62 88 MET A N 1
ATOM 706 C CA . MET A 1 88 ? 16.584 2.972 -22.865 1.00 98.62 88 MET A CA 1
ATOM 707 C C . MET A 1 88 ? 18.039 2.517 -22.725 1.00 98.62 88 MET A C 1
ATOM 709 O O . MET A 1 88 ? 18.874 2.839 -23.566 1.00 98.62 88 MET A O 1
ATOM 713 N N . LYS A 1 89 ? 18.353 1.726 -21.691 1.00 98.12 89 LYS A N 1
ATOM 714 C CA . LYS A 1 89 ? 19.684 1.132 -21.535 1.00 98.12 89 LYS A CA 1
ATOM 715 C C . LYS A 1 89 ? 20.032 0.224 -22.719 1.00 98.12 89 LYS A C 1
ATOM 717 O O . LYS A 1 89 ? 21.127 0.342 -23.258 1.00 98.12 89 LYS A O 1
ATOM 722 N N . SER A 1 90 ? 19.122 -0.665 -23.118 1.00 98.19 90 SER A N 1
ATOM 723 C CA . SER A 1 90 ? 19.335 -1.559 -24.263 1.00 98.19 90 SER A CA 1
ATOM 724 C C . SER A 1 90 ? 19.562 -0.776 -25.558 1.00 98.19 90 SER A C 1
ATOM 726 O O . SER A 1 90 ? 20.437 -1.128 -26.349 1.00 98.19 90 SER A O 1
ATOM 728 N N . ASP A 1 91 ? 18.812 0.306 -25.759 1.00 98.44 91 ASP A N 1
ATOM 729 C CA . ASP A 1 91 ? 18.967 1.178 -26.923 1.00 98.44 91 ASP A CA 1
ATOM 730 C C . ASP A 1 91 ? 20.340 1.864 -26.922 1.00 98.44 91 ASP A C 1
ATOM 732 O O . ASP A 1 91 ? 21.028 1.881 -27.945 1.00 98.44 91 ASP A O 1
ATOM 736 N N . LEU A 1 92 ? 20.797 2.359 -25.766 1.00 98.56 92 LEU A N 1
ATOM 737 C CA . LEU A 1 92 ? 22.139 2.929 -25.615 1.00 98.56 92 LEU A CA 1
ATOM 738 C C . LEU A 1 92 ? 23.238 1.892 -25.862 1.00 98.56 92 LEU A C 1
ATOM 740 O O . LEU A 1 92 ? 24.184 2.178 -26.598 1.00 98.56 92 LEU A O 1
ATOM 744 N N . ASP A 1 93 ? 23.109 0.683 -25.308 1.00 98.06 93 ASP A N 1
ATOM 745 C CA . ASP A 1 93 ? 24.056 -0.411 -25.547 1.00 98.06 93 ASP A CA 1
ATOM 746 C C . ASP A 1 93 ? 24.171 -0.703 -27.056 1.00 98.06 93 ASP A C 1
ATOM 748 O O . ASP A 1 93 ? 25.276 -0.845 -27.594 1.00 98.06 93 ASP A O 1
ATOM 752 N N . TYR A 1 94 ? 23.035 -0.727 -27.763 1.00 98.31 94 TYR A N 1
ATOM 753 C CA . TYR A 1 94 ? 22.997 -0.920 -29.210 1.00 98.31 94 TYR A CA 1
ATOM 754 C C . TYR A 1 94 ? 23.659 0.236 -29.970 1.00 98.31 94 TYR A C 1
ATOM 756 O O . TYR A 1 94 ? 24.480 -0.003 -30.862 1.00 98.31 94 TYR A O 1
ATOM 764 N N . ILE A 1 95 ? 23.362 1.488 -29.609 1.00 98.25 95 ILE A N 1
ATOM 765 C CA . ILE A 1 95 ? 23.978 2.675 -30.217 1.00 98.25 95 ILE A CA 1
ATOM 766 C C . ILE A 1 95 ? 25.501 2.631 -30.051 1.00 98.25 95 ILE A C 1
ATOM 768 O O . ILE A 1 95 ? 26.227 2.781 -31.037 1.00 98.25 95 ILE A O 1
ATOM 772 N N . PHE A 1 96 ? 26.010 2.352 -28.847 1.00 98.19 96 PHE A N 1
ATOM 773 C CA . PHE A 1 96 ? 27.452 2.260 -28.605 1.00 98.19 96 PHE A CA 1
ATOM 774 C C . PHE A 1 96 ? 28.110 1.117 -29.379 1.00 98.19 96 PHE A C 1
ATOM 776 O O . PHE A 1 96 ? 29.214 1.286 -29.908 1.00 98.19 96 PHE A O 1
ATOM 783 N N . LEU A 1 97 ? 27.437 -0.031 -29.499 1.00 97.69 97 LEU A N 1
ATOM 784 C CA . LEU A 1 97 ? 27.910 -1.139 -30.326 1.00 97.69 97 LEU A CA 1
ATOM 785 C C . LEU A 1 97 ? 28.021 -0.723 -31.800 1.00 97.69 97 LEU A C 1
ATOM 787 O O . LEU A 1 97 ? 29.044 -0.977 -32.444 1.00 97.69 97 LEU A O 1
ATOM 791 N N . LYS A 1 98 ? 26.997 -0.049 -32.337 1.00 97.81 98 LYS A N 1
ATOM 792 C CA . LYS A 1 98 ? 26.986 0.441 -33.723 1.00 97.81 98 LYS A CA 1
ATOM 793 C C . LYS A 1 98 ? 28.064 1.491 -33.961 1.00 97.81 98 LYS A C 1
ATOM 795 O O . LYS A 1 98 ? 28.787 1.371 -34.948 1.00 97.81 98 LYS A O 1
ATOM 800 N N . LEU A 1 99 ? 28.225 2.454 -33.054 1.00 96.69 99 LEU A N 1
ATOM 801 C CA . LEU A 1 99 ? 29.278 3.468 -33.128 1.00 96.69 99 LEU A CA 1
ATOM 802 C C . LEU A 1 99 ? 30.670 2.831 -33.133 1.00 96.69 99 LEU A C 1
ATOM 804 O O . LEU A 1 99 ? 31.478 3.144 -34.004 1.00 96.69 99 LEU A O 1
ATOM 808 N N . ARG A 1 100 ? 30.938 1.881 -32.226 1.00 95.06 100 ARG A N 1
ATOM 809 C CA . ARG A 1 100 ? 32.223 1.166 -32.182 1.00 95.06 100 ARG A CA 1
ATOM 810 C C . ARG A 1 100 ? 32.471 0.360 -33.458 1.00 95.06 100 ARG A C 1
ATOM 812 O O . ARG A 1 100 ? 33.585 0.376 -33.975 1.00 95.06 100 ARG A O 1
ATOM 819 N N . SER A 1 101 ? 31.442 -0.293 -34.000 1.00 96.06 101 SER A N 1
ATOM 820 C CA . SER A 1 101 ? 31.539 -1.018 -35.273 1.00 96.06 101 SER A CA 1
ATOM 821 C C . SER A 1 101 ? 31.854 -0.086 -36.448 1.00 96.06 101 SER A C 1
ATOM 823 O O . SER A 1 101 ? 32.743 -0.385 -37.242 1.00 96.06 101 SER A O 1
ATOM 825 N N . ILE A 1 102 ? 31.162 1.053 -36.552 1.00 95.56 102 ILE A N 1
ATOM 826 C CA . ILE A 1 102 ? 31.394 2.049 -37.607 1.00 95.56 102 ILE A CA 1
ATOM 827 C C . ILE A 1 102 ? 32.801 2.637 -37.479 1.00 95.56 102 ILE A C 1
ATOM 829 O O . ILE A 1 102 ? 33.538 2.638 -38.462 1.00 95.56 102 ILE A O 1
ATOM 833 N N . LYS A 1 103 ? 33.207 3.050 -36.271 1.00 93.00 103 LYS A N 1
ATOM 834 C CA . LYS A 1 103 ? 34.562 3.553 -36.000 1.00 93.00 103 LYS A CA 1
ATOM 835 C C . LYS A 1 103 ? 35.627 2.540 -36.428 1.00 93.00 103 LYS A C 1
ATOM 837 O O . LYS A 1 103 ? 36.565 2.911 -37.122 1.00 93.00 103 LYS A O 1
ATOM 842 N N . GLY A 1 104 ? 35.448 1.261 -36.085 1.00 92.38 104 GLY A N 1
ATOM 843 C CA . GLY A 1 104 ? 36.360 0.188 -36.491 1.00 92.38 104 GLY A CA 1
ATOM 844 C C . GLY A 1 104 ? 36.460 0.015 -38.009 1.00 92.38 104 GLY A C 1
ATOM 845 O O . GLY A 1 104 ? 37.558 -0.128 -38.536 1.00 92.38 104 GLY A O 1
ATOM 846 N N . LYS A 1 105 ? 35.334 0.087 -38.731 1.00 94.50 105 LYS A N 1
ATOM 847 C CA . LYS A 1 105 ? 35.328 0.022 -40.205 1.00 94.50 105 LYS A CA 1
ATOM 848 C C . LYS A 1 105 ? 36.042 1.211 -40.844 1.00 94.50 105 LYS A C 1
ATOM 850 O O . LYS A 1 105 ? 36.779 1.022 -41.809 1.00 94.50 105 LYS A O 1
ATOM 855 N N . ILE A 1 106 ? 35.826 2.416 -40.313 1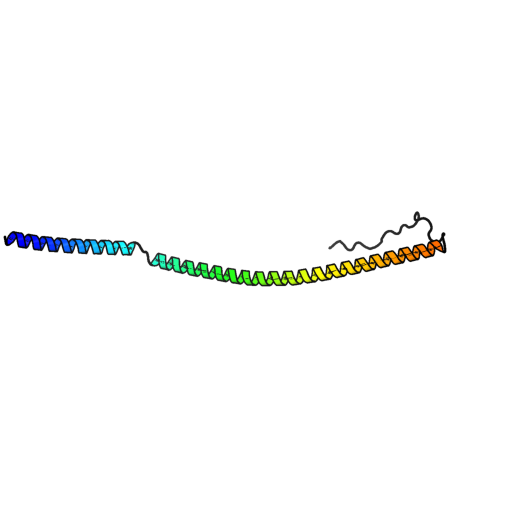.00 92.75 106 ILE A N 1
ATOM 856 C CA . ILE A 1 106 ? 36.498 3.628 -40.794 1.00 92.75 106 ILE A CA 1
ATOM 857 C C . ILE A 1 106 ? 38.003 3.497 -40.570 1.00 92.75 106 ILE A C 1
ATOM 859 O O . ILE A 1 106 ? 38.745 3.651 -41.527 1.00 92.75 106 ILE A O 1
ATOM 863 N N . LEU A 1 107 ? 38.441 3.116 -39.366 1.00 90.00 107 LEU A N 1
ATOM 864 C CA . LEU A 1 107 ? 39.861 2.948 -39.040 1.00 90.00 107 LEU A CA 1
ATOM 865 C C . LEU A 1 107 ? 40.547 1.883 -39.915 1.00 90.00 107 LEU A C 1
ATOM 867 O O . LEU A 1 107 ? 41.696 2.046 -40.304 1.00 90.00 107 LEU A O 1
ATOM 871 N N . ALA A 1 108 ? 39.838 0.805 -40.263 1.00 90.31 108 ALA A N 1
ATOM 872 C CA . ALA A 1 108 ? 40.359 -0.220 -41.167 1.00 90.31 108 ALA A CA 1
ATOM 873 C C . ALA A 1 108 ? 40.509 0.268 -42.621 1.00 90.31 108 ALA A C 1
ATOM 875 O O . ALA A 1 108 ? 41.343 -0.254 -43.355 1.00 90.31 108 ALA A O 1
ATOM 876 N N . THR A 1 109 ? 39.694 1.240 -43.042 1.00 93.12 109 THR A N 1
ATOM 877 C CA . THR A 1 109 ? 39.712 1.793 -44.409 1.00 93.12 109 THR A CA 1
ATOM 878 C C . THR A 1 109 ? 40.646 3.005 -44.516 1.00 93.12 109 THR A C 1
ATOM 880 O O . THR A 1 109 ? 41.299 3.191 -45.537 1.00 93.12 109 THR A O 1
ATOM 883 N N . TYR A 1 110 ? 40.723 3.804 -43.450 1.00 90.06 110 TYR A N 1
ATOM 884 C CA . TYR A 1 110 ? 41.475 5.050 -43.329 1.00 90.06 110 TYR A CA 1
ATOM 885 C C . TYR A 1 110 ? 42.165 5.068 -41.951 1.00 90.06 110 TYR A C 1
ATOM 887 O O . TYR A 1 110 ? 41.571 5.521 -40.965 1.00 90.06 110 TYR A O 1
ATOM 895 N N . PRO A 1 111 ? 43.387 4.515 -41.838 1.00 82.88 111 PRO A N 1
ATOM 896 C CA . PRO A 1 111 ? 44.082 4.359 -40.555 1.00 82.88 111 PRO A CA 1
ATOM 897 C C . PRO A 1 111 ? 44.485 5.692 -39.904 1.00 82.88 111 PRO A C 1
ATOM 899 O O . PRO A 1 111 ? 44.757 5.736 -38.710 1.00 82.88 111 PRO A O 1
ATOM 902 N N . ASP A 1 112 ? 44.479 6.778 -40.669 1.00 83.69 112 ASP A N 1
ATOM 903 C CA . ASP A 1 112 ? 44.761 8.157 -40.271 1.00 83.69 112 ASP A CA 1
ATOM 904 C C . ASP A 1 112 ? 43.501 8.970 -39.903 1.00 83.69 112 ASP A C 1
ATOM 906 O O . ASP A 1 112 ? 43.607 10.125 -39.497 1.00 83.69 112 ASP A O 1
ATOM 910 N N . ALA A 1 113 ? 42.301 8.381 -39.987 1.00 80.38 113 ALA A N 1
ATOM 911 C CA . ALA A 1 113 ? 41.037 9.087 -39.748 1.00 80.38 113 ALA A CA 1
ATOM 912 C C . ALA A 1 113 ? 40.796 9.515 -38.287 1.00 80.38 113 ALA A C 1
ATOM 914 O O . ALA A 1 113 ? 39.932 10.355 -38.033 1.00 80.38 113 ALA A O 1
ATOM 915 N N . PHE A 1 114 ? 41.515 8.934 -37.323 1.00 76.19 114 PHE A N 1
ATOM 916 C CA . PHE A 1 114 ? 41.384 9.256 -35.899 1.00 76.19 114 PHE A CA 1
ATOM 917 C C . PHE A 1 114 ? 42.772 9.526 -35.292 1.00 76.19 114 PHE A C 1
ATOM 919 O O . PHE A 1 114 ? 43.408 8.582 -34.822 1.00 76.19 114 PHE A O 1
ATOM 926 N N . PRO A 1 115 ? 43.264 10.779 -35.318 1.00 71.44 115 PRO A N 1
ATOM 927 C CA . PRO A 1 115 ? 44.512 11.155 -34.654 1.00 71.44 115 PRO A CA 1
ATOM 928 C C . PRO A 1 115 ? 44.405 10.994 -33.127 1.00 71.44 115 PRO A C 1
ATOM 930 O O . PRO A 1 115 ? 43.312 11.072 -32.566 1.00 71.44 115 PRO A O 1
ATOM 933 N N . ASP A 1 116 ? 45.538 10.737 -32.470 1.00 63.47 116 ASP A N 1
ATOM 934 C CA . ASP A 1 116 ? 45.612 10.378 -31.047 1.00 63.47 116 ASP A CA 1
ATOM 935 C C . ASP A 1 116 ? 45.007 11.471 -30.143 1.00 63.47 116 ASP A C 1
ATOM 937 O O . ASP A 1 116 ? 45.280 12.662 -30.314 1.00 63.47 116 ASP A O 1
ATOM 941 N N . ASP A 1 117 ? 44.199 11.052 -29.166 1.00 56.75 117 ASP A N 1
ATOM 942 C CA . ASP A 1 117 ? 43.209 11.829 -28.384 1.00 56.75 117 ASP A CA 1
ATOM 943 C C . ASP A 1 117 ? 43.791 12.922 -27.455 1.00 56.75 117 ASP A C 1
ATOM 945 O O . ASP A 1 117 ? 43.126 13.461 -26.578 1.00 56.75 117 ASP A O 1
ATOM 949 N N . SER A 1 118 ? 45.053 13.293 -27.651 1.00 51.66 118 SER A N 1
ATOM 950 C CA . SER A 1 118 ? 45.768 14.327 -26.892 1.00 51.66 118 SER A CA 1
ATOM 951 C C . SER A 1 118 ? 45.338 15.769 -27.215 1.00 51.66 118 SER A C 1
ATOM 953 O O . SER A 1 118 ? 45.924 16.711 -26.688 1.00 51.66 118 SER A O 1
ATOM 955 N N . THR A 1 119 ? 44.316 15.967 -28.058 1.00 53.25 119 THR A N 1
ATOM 956 C CA . THR A 1 119 ? 43.834 17.305 -28.457 1.00 53.25 119 THR A CA 1
ATOM 957 C C . THR A 1 119 ? 42.319 17.509 -28.367 1.00 53.25 119 THR A C 1
ATOM 959 O O . THR A 1 119 ? 41.849 18.600 -28.693 1.00 53.25 119 THR A O 1
ATOM 962 N N . SER A 1 120 ? 41.532 16.526 -27.910 1.00 51.81 120 SER A N 1
ATOM 963 C CA . SER A 1 120 ? 40.075 16.687 -27.823 1.00 51.81 120 SER A CA 1
ATOM 964 C C . SER A 1 120 ? 39.617 17.042 -26.399 1.00 51.81 120 SER A C 1
ATOM 966 O O . SER A 1 120 ? 39.234 16.203 -25.592 1.00 51.81 120 SER A O 1
ATOM 968 N N . ASP A 1 121 ? 39.621 18.343 -26.095 1.00 53.72 121 ASP A N 1
ATOM 969 C CA . ASP A 1 121 ? 38.908 18.945 -24.952 1.00 53.72 121 ASP A CA 1
ATOM 970 C C . ASP A 1 121 ? 37.379 18.859 -25.166 1.00 53.72 121 ASP A C 1
ATOM 972 O O . ASP A 1 121 ? 36.648 19.854 -25.184 1.00 53.72 121 ASP A O 1
ATOM 976 N N . ALA A 1 122 ? 36.852 17.653 -25.375 1.00 56.84 122 ALA A N 1
ATOM 977 C CA . ALA A 1 122 ? 35.420 17.404 -25.455 1.00 56.84 122 ALA A CA 1
ATOM 978 C C . ALA A 1 122 ? 34.841 17.275 -24.038 1.00 56.84 122 ALA A C 1
ATOM 980 O O . ALA A 1 122 ? 34.316 16.234 -23.647 1.00 56.84 122 ALA A O 1
ATOM 981 N N . PHE A 1 123 ? 34.949 18.351 -23.254 1.00 52.50 123 PHE A N 1
ATOM 982 C CA . PHE A 1 123 ? 34.192 18.493 -22.017 1.00 52.50 123 PHE A CA 1
ATOM 983 C C . PHE A 1 123 ? 32.694 18.436 -22.338 1.00 52.50 123 PHE A C 1
ATOM 985 O O . PHE A 1 123 ? 32.197 19.167 -23.198 1.00 52.50 123 PHE A O 1
ATOM 992 N N . ASP A 1 124 ? 31.978 17.568 -21.633 1.00 59.78 124 ASP A N 1
ATOM 993 C CA . ASP A 1 124 ? 30.521 17.518 -21.618 1.00 59.78 124 ASP A CA 1
ATOM 994 C C . ASP A 1 124 ? 29.973 18.870 -21.126 1.00 59.78 124 ASP A C 1
ATOM 996 O O . ASP A 1 124 ? 30.081 19.205 -19.951 1.00 59.78 124 ASP A O 1
ATOM 1000 N N . ARG A 1 125 ? 29.446 19.692 -22.044 1.00 58.19 125 ARG A N 1
ATOM 1001 C CA . ARG A 1 125 ? 28.911 21.041 -21.761 1.00 58.19 125 ARG A CA 1
ATOM 1002 C C . ARG A 1 125 ? 27.414 21.037 -21.447 1.00 58.19 125 ARG A C 1
ATOM 1004 O O . ARG A 1 125 ? 26.736 22.039 -21.688 1.00 58.19 125 ARG A O 1
ATOM 1011 N N . ARG A 1 126 ? 26.853 19.917 -20.994 1.00 67.88 126 ARG A N 1
ATOM 1012 C CA . ARG A 1 126 ? 25.452 19.901 -20.568 1.00 67.88 126 ARG A CA 1
ATOM 1013 C C . ARG A 1 126 ? 25.318 20.759 -19.300 1.00 67.88 126 ARG A C 1
ATOM 1015 O O . ARG A 1 126 ? 26.060 20.523 -18.355 1.00 67.88 126 ARG A O 1
ATOM 1022 N N . PRO A 1 127 ? 24.442 21.780 -19.278 1.00 61.88 127 PRO A N 1
ATOM 1023 C CA . PRO A 1 127 ? 24.207 22.558 -18.069 1.00 61.88 127 PRO A CA 1
ATOM 1024 C C . PRO A 1 127 ? 23.613 21.644 -16.991 1.00 61.88 127 PRO A C 1
ATOM 1026 O O . PRO A 1 127 ? 22.635 20.943 -17.258 1.00 61.88 127 PRO A O 1
ATOM 1029 N N . ASP A 1 128 ? 24.211 21.646 -15.798 1.00 63.88 128 ASP A N 1
ATOM 1030 C CA . ASP A 1 128 ? 23.704 20.910 -14.639 1.00 63.88 128 ASP A CA 1
ATOM 1031 C C . ASP A 1 128 ? 22.295 21.411 -14.293 1.00 63.88 128 ASP A C 1
ATOM 1033 O O . ASP A 1 128 ? 22.099 22.568 -13.923 1.00 63.88 128 ASP A O 1
ATOM 1037 N N . LEU A 1 129 ? 21.300 20.532 -14.435 1.00 61.56 129 LEU A N 1
ATOM 1038 C CA . LEU A 1 129 ? 19.886 20.824 -14.177 1.00 61.56 129 LEU A CA 1
ATOM 1039 C C . LEU A 1 129 ? 19.458 20.486 -12.732 1.00 61.56 129 LEU A C 1
ATOM 1041 O O . LEU A 1 129 ? 18.277 20.293 -12.467 1.00 61.56 129 LEU A O 1
ATOM 1045 N N . GLU A 1 130 ? 20.409 20.395 -11.801 1.00 60.59 130 GLU A N 1
ATOM 1046 C CA . GLU A 1 130 ? 20.210 19.873 -10.439 1.00 60.59 130 GLU A CA 1
ATOM 1047 C C . GLU A 1 130 ? 20.508 20.934 -9.370 1.00 60.59 130 GLU A C 1
ATOM 1049 O O . GLU A 1 130 ? 21.334 20.722 -8.489 1.00 60.59 130 GLU A O 1
ATOM 1054 N N . LEU A 1 131 ? 19.847 22.093 -9.424 1.00 57.00 131 LEU A N 1
ATOM 1055 C CA . LEU A 1 131 ? 19.727 22.974 -8.255 1.00 57.00 131 LEU A CA 1
ATOM 1056 C C . LEU A 1 131 ? 18.339 23.639 -8.247 1.00 57.00 131 LEU A C 1
ATOM 1058 O O . LEU A 1 131 ? 18.090 24.531 -9.061 1.00 57.00 131 LEU A O 1
ATOM 1062 N N . PRO A 1 132 ? 17.426 23.234 -7.345 1.00 56.69 132 PRO A N 1
ATOM 1063 C CA . PRO A 1 132 ? 16.211 23.994 -7.074 1.00 56.69 132 PRO A CA 1
ATOM 1064 C C . PRO A 1 132 ? 16.579 25.360 -6.469 1.00 56.69 132 PRO A C 1
ATOM 1066 O O . PRO A 1 132 ? 17.399 25.414 -5.548 1.00 56.69 132 PRO A O 1
ATOM 1069 N N . GLN A 1 133 ? 15.982 26.444 -6.978 1.00 50.03 133 GLN A N 1
ATOM 1070 C CA . GLN A 1 133 ? 15.918 27.731 -6.271 1.00 50.03 133 GLN A CA 1
ATOM 1071 C C . GLN A 1 133 ? 14.781 27.732 -5.253 1.00 50.03 133 GLN A C 1
ATOM 1073 O O . GLN A 1 133 ? 13.721 27.144 -5.568 1.00 50.03 133 GLN A O 1
#

Secondary structure (DSSP, 8-state):
-HHHHHHHHHHHHHHHHHHHHHHHHHHHHHHHTS-HHHHHHHHHHHHHHHHHHHHHHHHHHHHHHHHHHHHHHHHHHHHHHHHHHHHHHHHHHHHHHHHHHHHHHHHHH-TTSS--STT--------------

pLDDT: mean 87.43, std 14.38, range [50.03, 98.69]

Radius of gyration: 49.34 Å; Cα contacts (8 Å, |Δi|>4): 5; chains: 1; bounding box: 96×58×127 Å

Organism: NCBI:txid81985

InterPro domains:
  IPR019371 KxDL domain [PF10241] (30-114)
  IPR039843 KxDL motif-containing protein 1-like [PTHR13511] (14-133)

Mean predicted aligned error: 14.0 Å

Foldseek 3Di:
DVVVVVVVVVVVVVVVVVVVVVVVVVVVVVVVVDDPVVVVVVVVVVVVVVVVVVVVVVVVVVVVVVVVVVCVVVVVVVVVVVVVVVVVVVVVVVVVVVVVVVVVVCCVVPVPPDPDPPPDPPPPPDPPPPDDD

Sequence (133 aa):
IRSSRWSLINNDQVMEESIRAASQQVSEEFKTLVNTEDLNSLRHFQHLILGRLQDSNAVLAHYNEFAENCFADVSSEFAKNTRLLKSMKSDLDYIFLKLRSIKGKILATYPDAFPDDSTSDAFDRRPDLELPQ

Solvent-accessible surface area (backbone atoms only — not comparable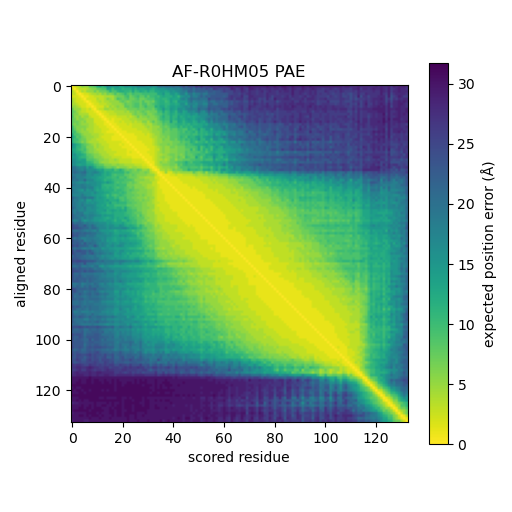 to full-atom values): 7751 Å² total; per-residue (Å²): 111,69,68,63,52,53,52,48,55,52,49,52,53,52,49,53,51,49,52,52,51,51,52,49,53,52,55,52,56,59,54,67,75,56,58,65,65,59,54,52,49,52,54,50,50,51,50,55,52,50,50,54,51,51,55,51,49,53,54,49,51,54,48,51,53,50,52,50,53,53,47,53,54,54,52,51,51,52,53,52,52,52,52,50,53,52,48,54,48,52,52,49,55,49,52,54,52,51,51,53,52,52,52,52,54,47,42,75,76,37,75,76,77,68,73,77,79,88,76,68,86,76,68,84,81,72,77,83,87,84,73,90,132